Protein AF-A0A417YZY7-F1 (afdb_monomer_lite)

Sequence (65 aa):
MKIIVNNLLIVFFLIIYLLIFHFFIWNYLPINSSVGVLVGTLFALLISLVLAMITVNKIVNVLRS

Foldseek 3Di:
DVVVVVVVVVVVLVVVLCVCLCVPLVPPPDPPDPVSVVVSVVVSVVSVVVVVVVVVVVVVVVVVD

Secondary structure (DSSP, 8-state):
-HHHHHHHHHHHHHHHHHHHIIIIIIHHS-TT-HHHHHHHHHHHHHHHHHHHHHHHHHHHHHHH-

Structure (mmCIF, N/CA/C/O backbone):
data_AF-A0A417YZY7-F1
#
_entry.id   AF-A0A417YZY7-F1
#
loop_
_atom_site.group_PDB
_atom_site.id
_atom_site.type_symbol
_atom_site.label_atom_id
_atom_site.label_alt_id
_atom_site.label_comp_id
_atom_site.label_asym_id
_atom_site.label_entity_id
_atom_site.label_seq_id
_atom_site.pdbx_PDB_ins_code
_atom_site.Cartn_x
_atom_site.Cartn_y
_atom_site.Cartn_z
_atom_site.occupancy
_atom_site.B_iso_or_equiv
_atom_site.auth_seq_id
_atom_site.auth_comp_id
_atom_site.auth_asym_id
_atom_site.auth_atom_id
_atom_site.pdbx_PDB_model_num
ATOM 1 N N . MET A 1 1 ? -19.544 -2.107 13.840 1.00 54.78 1 MET A N 1
ATOM 2 C CA . MET A 1 1 ? -19.140 -0.863 13.138 1.00 54.78 1 MET A CA 1
ATOM 3 C C . MET A 1 1 ? -17.626 -0.735 12.936 1.00 54.78 1 MET A C 1
ATOM 5 O O . MET A 1 1 ? -17.220 -0.575 11.795 1.00 54.78 1 MET A O 1
ATOM 9 N N . LYS A 1 2 ? -16.782 -0.882 13.976 1.00 54.50 2 LYS A N 1
ATOM 10 C CA . LYS A 1 2 ? -15.303 -0.807 13.851 1.00 54.50 2 LYS A CA 1
ATOM 11 C C . LYS A 1 2 ? -14.706 -1.746 12.780 1.00 54.50 2 LYS A C 1
ATOM 13 O O . LYS A 1 2 ? -13.853 -1.320 12.016 1.00 54.50 2 LYS A O 1
ATOM 18 N N . ILE A 1 3 ? -15.205 -2.982 12.674 1.00 62.44 3 ILE A N 1
ATOM 19 C CA . ILE A 1 3 ? -14.732 -3.986 11.696 1.00 62.44 3 ILE A CA 1
ATOM 20 C C . ILE A 1 3 ? -15.016 -3.565 10.246 1.00 62.44 3 ILE A C 1
ATOM 22 O O . ILE A 1 3 ? -14.158 -3.699 9.383 1.00 62.44 3 ILE A O 1
ATOM 26 N N . ILE A 1 4 ? -16.200 -3.002 9.988 1.00 64.81 4 ILE A N 1
ATOM 27 C CA . ILE A 1 4 ? -16.610 -2.571 8.644 1.00 64.81 4 ILE A CA 1
ATOM 28 C C . ILE A 1 4 ? -15.718 -1.423 8.172 1.00 64.81 4 ILE A C 1
ATOM 30 O O . ILE A 1 4 ? -15.209 -1.462 7.060 1.00 64.81 4 ILE A O 1
ATOM 34 N N . VAL A 1 5 ? -15.468 -0.439 9.041 1.00 64.88 5 VAL A N 1
ATOM 35 C CA . VAL A 1 5 ? -14.595 0.703 8.729 1.00 64.88 5 VAL A CA 1
ATOM 36 C C . VAL A 1 5 ? -13.155 0.248 8.479 1.00 64.88 5 VAL A C 1
ATOM 38 O O . VAL A 1 5 ? -12.516 0.734 7.549 1.00 64.88 5 VAL A O 1
ATOM 41 N N . ASN A 1 6 ? -12.658 -0.713 9.264 1.00 57.12 6 ASN A N 1
ATOM 42 C CA . ASN A 1 6 ? -11.312 -1.252 9.085 1.00 57.12 6 ASN A CA 1
ATOM 43 C C . ASN A 1 6 ? -11.164 -1.992 7.747 1.00 57.12 6 ASN A C 1
ATOM 45 O O . ASN A 1 6 ? -10.215 -1.749 7.007 1.00 57.12 6 ASN A O 1
ATOM 49 N N . ASN A 1 7 ? -12.141 -2.829 7.393 1.00 63.72 7 ASN A N 1
ATOM 50 C CA . ASN A 1 7 ? -12.133 -3.539 6.115 1.00 63.72 7 ASN A CA 1
ATOM 51 C C . ASN A 1 7 ? -12.264 -2.580 4.927 1.00 63.72 7 ASN A C 1
ATOM 53 O O . ASN A 1 7 ? -11.607 -2.778 3.910 1.00 63.72 7 ASN A O 1
ATOM 57 N N . LEU A 1 8 ? -13.057 -1.515 5.060 1.00 68.44 8 LEU A N 1
ATOM 58 C CA . LEU A 1 8 ? -13.227 -0.518 4.004 1.00 68.44 8 LEU A CA 1
ATOM 59 C C . LEU A 1 8 ? -11.930 0.263 3.750 1.00 68.44 8 LEU A C 1
ATOM 61 O O . LEU A 1 8 ? -11.570 0.496 2.600 1.00 68.44 8 LEU A O 1
ATOM 65 N N . LEU A 1 9 ? -11.185 0.586 4.812 1.00 66.38 9 LEU A N 1
ATOM 66 C CA . LEU A 1 9 ? -9.850 1.179 4.711 1.00 66.38 9 LEU A CA 1
ATOM 67 C C . LEU A 1 9 ? -8.855 0.227 4.041 1.00 66.38 9 LEU A C 1
ATOM 69 O O . LEU A 1 9 ? -8.160 0.644 3.121 1.00 66.38 9 LEU A O 1
ATOM 73 N N . ILE A 1 10 ? -8.817 -1.047 4.446 1.00 70.00 10 ILE A N 1
ATOM 74 C CA . ILE A 1 10 ? -7.934 -2.054 3.835 1.00 70.00 10 ILE A CA 1
ATOM 75 C C . ILE A 1 10 ? -8.210 -2.183 2.332 1.00 70.00 10 ILE A C 1
ATOM 77 O O . ILE A 1 10 ? -7.276 -2.144 1.535 1.00 70.00 10 ILE A O 1
ATOM 81 N N . VAL A 1 11 ? -9.482 -2.285 1.936 1.00 72.50 11 VAL A N 1
ATOM 82 C CA . VAL A 1 11 ? -9.877 -2.394 0.522 1.00 72.50 11 VAL A CA 1
ATOM 83 C C . VAL A 1 11 ? -9.485 -1.140 -0.256 1.00 72.50 11 VAL A C 1
ATOM 85 O O . VAL A 1 11 ? -8.924 -1.245 -1.345 1.00 72.50 11 VAL A O 1
ATOM 88 N N . PHE A 1 12 ? -9.718 0.045 0.309 1.00 73.25 12 PHE A N 1
ATOM 89 C CA . PHE A 1 12 ? -9.339 1.305 -0.328 1.00 73.25 12 PHE A CA 1
ATOM 90 C C . PHE A 1 12 ? -7.821 1.405 -0.537 1.00 73.25 12 PHE A C 1
ATOM 92 O O . PHE A 1 12 ? -7.359 1.789 -1.612 1.00 73.25 12 PHE A O 1
ATOM 99 N N . PHE A 1 13 ? -7.034 0.977 0.451 1.00 68.25 13 PHE A N 1
ATOM 100 C CA . PHE A 1 13 ? -5.579 0.936 0.337 1.00 68.25 13 PHE A CA 1
ATOM 101 C C . PHE A 1 13 ? -5.083 -0.109 -0.660 1.00 68.25 13 PHE A C 1
ATOM 103 O O . PHE A 1 13 ? -4.142 0.170 -1.399 1.00 68.25 13 PHE A O 1
ATOM 110 N N . LEU A 1 14 ? -5.733 -1.270 -0.740 1.00 74.81 14 LEU A N 1
ATOM 111 C CA . LEU A 1 14 ? -5.411 -2.294 -1.733 1.00 74.81 14 LEU A CA 1
ATOM 112 C C . LEU A 1 14 ? -5.661 -1.791 -3.165 1.00 74.81 14 LEU A C 1
ATOM 114 O O . LEU A 1 14 ? -4.868 -2.055 -4.066 1.00 74.81 14 LEU A O 1
ATOM 118 N N . ILE A 1 15 ? -6.739 -1.030 -3.373 1.00 78.56 15 ILE A N 1
ATOM 119 C CA . ILE A 1 15 ? -7.069 -0.430 -4.672 1.00 78.56 15 ILE A CA 1
ATOM 120 C C . ILE A 1 15 ? -6.033 0.628 -5.059 1.00 78.56 15 ILE A C 1
ATOM 122 O O . ILE A 1 15 ? -5.536 0.606 -6.184 1.00 78.56 15 ILE A O 1
ATOM 126 N N . ILE A 1 16 ? -5.671 1.523 -4.135 1.00 75.50 16 ILE A N 1
ATOM 127 C CA . ILE A 1 16 ? -4.621 2.526 -4.373 1.00 75.50 16 ILE A CA 1
ATOM 128 C C . ILE A 1 16 ? -3.287 1.839 -4.679 1.00 75.50 16 ILE A C 1
ATOM 130 O O . ILE A 1 16 ? -2.585 2.247 -5.600 1.00 75.50 16 ILE A O 1
ATOM 134 N N . TYR A 1 17 ? -2.962 0.769 -3.953 1.00 69.44 17 TYR A N 1
ATOM 135 C CA . TYR A 1 17 ? -1.772 -0.036 -4.199 1.00 69.44 17 TYR A CA 1
ATOM 136 C C . TYR A 1 17 ? -1.763 -0.626 -5.613 1.00 69.44 17 TYR A C 1
ATOM 138 O O . TYR A 1 17 ? -0.792 -0.435 -6.342 1.00 69.44 17 TYR A O 1
ATOM 146 N N . LEU A 1 18 ? -2.850 -1.284 -6.030 1.00 73.44 18 LEU A N 1
ATOM 147 C CA . LEU A 1 18 ? -2.966 -1.857 -7.372 1.00 73.44 18 LEU A CA 1
ATOM 148 C C . LEU A 1 18 ? -2.900 -0.784 -8.460 1.00 73.44 18 LEU A C 1
ATOM 150 O O . LEU A 1 18 ? -2.228 -0.991 -9.466 1.00 73.44 18 LEU A O 1
ATOM 154 N N . LEU A 1 19 ? -3.540 0.370 -8.251 1.00 74.88 19 LEU A N 1
ATOM 155 C CA . LEU A 1 19 ? -3.495 1.490 -9.190 1.00 74.88 19 LEU A CA 1
ATOM 156 C C . LEU A 1 19 ? -2.083 2.048 -9.337 1.00 74.88 19 LEU A C 1
ATOM 158 O O . LEU A 1 19 ? -1.620 2.206 -10.461 1.00 74.88 19 LEU A O 1
ATOM 162 N N . ILE A 1 20 ? -1.380 2.310 -8.234 1.00 70.88 20 ILE A N 1
ATOM 163 C CA . ILE A 1 20 ? -0.004 2.820 -8.278 1.00 70.88 20 ILE A CA 1
ATOM 164 C C . ILE A 1 20 ? 0.916 1.779 -8.919 1.00 70.88 20 ILE A C 1
ATOM 166 O O . ILE A 1 20 ? 1.698 2.119 -9.804 1.00 70.88 20 ILE A O 1
ATOM 170 N N . PHE A 1 21 ? 0.799 0.508 -8.531 1.00 67.44 21 PHE A N 1
ATOM 171 C CA . PHE A 1 21 ? 1.636 -0.557 -9.077 1.00 67.44 21 PHE A CA 1
ATOM 172 C C . PHE A 1 21 ? 1.399 -0.738 -10.582 1.00 67.44 21 PHE A C 1
ATOM 174 O O . PHE A 1 21 ? 2.346 -0.812 -11.362 1.00 67.44 21 PHE A O 1
ATOM 181 N N . HIS A 1 22 ? 0.141 -0.746 -11.013 1.00 67.00 22 HIS A N 1
ATOM 182 C CA . HIS A 1 22 ? -0.204 -0.893 -12.420 1.00 67.00 22 HIS A CA 1
ATOM 183 C C . HIS A 1 22 ? 0.189 0.341 -13.247 1.00 67.00 22 HIS A C 1
ATOM 185 O O . HIS A 1 22 ? 0.847 0.201 -14.274 1.00 67.00 22 HIS A O 1
ATOM 191 N N . PHE A 1 23 ? -0.136 1.557 -12.799 1.00 67.25 23 PHE A N 1
ATOM 192 C CA . PHE A 1 23 ? 0.163 2.764 -13.573 1.00 67.25 23 PHE A CA 1
ATOM 193 C C . PHE A 1 23 ? 1.650 3.110 -13.611 1.00 67.25 23 PHE A C 1
ATOM 195 O O . PHE A 1 23 ? 2.119 3.535 -14.660 1.00 67.25 23 PHE A O 1
ATOM 202 N N . PHE A 1 24 ? 2.399 2.946 -12.517 1.00 62.88 24 PHE A N 1
ATOM 203 C CA . PHE A 1 24 ? 3.814 3.334 -12.487 1.00 62.88 24 PHE A CA 1
ATOM 204 C C . PHE A 1 24 ? 4.751 2.206 -12.910 1.00 62.88 24 PHE A C 1
ATOM 206 O O . PHE A 1 24 ? 5.646 2.432 -13.720 1.00 62.88 24 PHE A O 1
ATOM 213 N N . ILE A 1 25 ? 4.574 0.992 -12.385 1.00 60.69 25 ILE A N 1
ATOM 214 C CA . ILE A 1 25 ? 5.576 -0.069 -12.576 1.00 60.69 25 ILE A CA 1
ATOM 215 C C . ILE A 1 25 ? 5.397 -0.766 -13.921 1.00 60.69 25 ILE A C 1
ATOM 217 O O . ILE A 1 25 ? 6.387 -1.130 -14.541 1.00 60.69 25 ILE A O 1
ATOM 221 N N . TRP A 1 26 ? 4.166 -0.913 -14.412 1.00 59.91 26 TRP A N 1
ATOM 222 C CA . TRP A 1 26 ? 3.947 -1.596 -15.691 1.00 59.91 26 TRP A CA 1
ATOM 223 C C . TRP A 1 26 ? 4.084 -0.676 -16.906 1.00 59.91 26 TRP A C 1
ATOM 225 O O . TRP A 1 26 ? 4.565 -1.132 -17.938 1.00 59.91 26 TRP A O 1
ATOM 235 N N . ASN A 1 27 ? 3.697 0.602 -16.802 1.00 61.16 27 ASN A N 1
ATOM 236 C CA . ASN A 1 27 ? 3.748 1.516 -17.953 1.00 61.16 27 ASN A CA 1
ATOM 237 C C . ASN A 1 27 ? 5.067 2.285 -18.088 1.00 61.16 27 ASN A C 1
ATOM 239 O O . ASN A 1 27 ? 5.445 2.617 -19.208 1.00 61.16 27 ASN A O 1
ATOM 243 N N . TYR A 1 28 ? 5.762 2.597 -16.987 1.00 58.53 28 TYR A N 1
ATOM 244 C CA . TYR A 1 28 ? 6.938 3.481 -17.034 1.00 58.53 28 TYR A CA 1
ATOM 245 C C . TYR A 1 28 ? 8.274 2.774 -16.839 1.00 58.53 28 TYR A C 1
ATOM 247 O O . TYR A 1 28 ? 9.319 3.385 -17.062 1.00 58.53 28 TYR A O 1
ATOM 255 N N . LEU A 1 29 ? 8.272 1.500 -16.448 1.00 57.28 29 LEU A N 1
ATOM 256 C CA . LEU A 1 29 ? 9.499 0.733 -16.299 1.00 57.28 29 LEU A CA 1
ATOM 257 C C . LEU A 1 29 ? 9.602 -0.291 -17.426 1.00 57.28 29 LEU A C 1
ATOM 259 O O . LEU A 1 29 ? 8.694 -1.104 -17.594 1.00 57.28 29 LEU A O 1
ATOM 263 N N . PRO A 1 30 ? 10.699 -0.284 -18.208 1.00 60.62 30 PRO A N 1
ATOM 264 C CA . PRO A 1 30 ? 10.916 -1.322 -19.197 1.00 60.62 30 PRO A CA 1
ATOM 265 C C . PRO A 1 30 ? 10.940 -2.659 -18.455 1.00 60.62 30 PRO A C 1
ATOM 267 O O . PRO A 1 30 ? 11.793 -2.876 -17.591 1.00 60.62 30 PRO A O 1
ATOM 270 N N . ILE A 1 31 ? 9.984 -3.527 -18.799 1.00 56.25 31 ILE A N 1
ATOM 271 C CA . ILE A 1 31 ? 9.644 -4.809 -18.150 1.00 56.25 31 ILE A CA 1
ATOM 272 C C . ILE A 1 31 ? 10.861 -5.753 -18.010 1.00 56.25 31 ILE A C 1
ATOM 274 O O . ILE A 1 31 ? 10.847 -6.676 -17.204 1.00 56.25 31 ILE A O 1
ATOM 278 N N . ASN A 1 32 ? 11.960 -5.461 -18.715 1.00 59.50 32 ASN A N 1
ATOM 279 C CA . ASN A 1 32 ? 13.209 -6.221 -18.689 1.00 59.50 32 ASN A CA 1
ATOM 280 C C . ASN A 1 32 ? 14.340 -5.609 -17.840 1.00 59.50 32 ASN A C 1
ATOM 282 O O . ASN A 1 32 ? 15.415 -6.202 -17.768 1.00 59.50 32 ASN A O 1
ATOM 286 N N . SER A 1 33 ? 14.156 -4.445 -17.204 1.00 65.12 33 SER A N 1
ATOM 287 C CA . SER A 1 33 ? 15.192 -3.878 -16.331 1.00 65.12 33 SER A CA 1
ATOM 288 C C . SER A 1 33 ? 14.984 -4.318 -14.880 1.00 65.12 33 SER A C 1
ATOM 290 O O . SER A 1 33 ? 14.002 -3.968 -14.225 1.00 65.12 33 SER A O 1
ATOM 292 N N . SER A 1 34 ? 15.951 -5.063 -14.348 1.00 70.94 34 SER A N 1
ATOM 293 C CA . SER A 1 34 ? 16.035 -5.450 -12.932 1.00 70.94 34 SER A CA 1
ATOM 294 C C . SER A 1 34 ? 15.967 -4.242 -11.985 1.00 70.94 34 SER A C 1
ATOM 296 O O . SER A 1 34 ? 15.453 -4.348 -10.874 1.00 70.94 34 SER A O 1
ATOM 298 N N . VAL A 1 35 ? 16.406 -3.070 -12.453 1.00 74.81 35 VAL A N 1
ATOM 299 C CA . VAL A 1 35 ? 16.335 -1.791 -11.732 1.00 74.81 35 VAL A CA 1
ATOM 300 C C . VAL A 1 35 ? 14.890 -1.326 -11.531 1.00 74.81 35 VAL A C 1
ATOM 302 O O . VAL A 1 35 ? 14.546 -0.853 -10.450 1.00 74.81 35 VAL A O 1
ATOM 305 N N . GLY A 1 36 ? 14.018 -1.497 -12.527 1.00 70.25 36 GLY A N 1
ATOM 306 C CA . GLY A 1 36 ? 12.619 -1.091 -12.419 1.00 70.25 36 GLY A CA 1
ATOM 307 C C . GLY 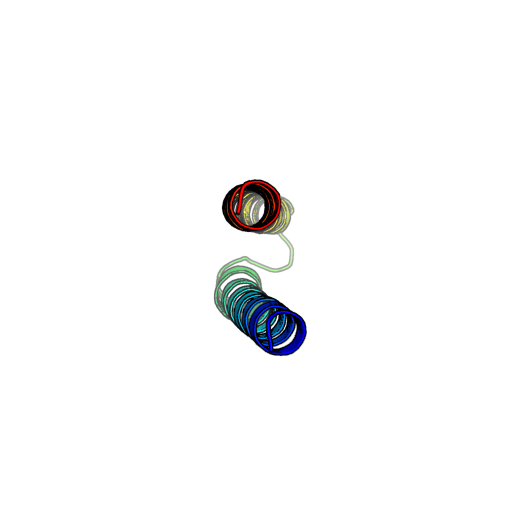A 1 36 ? 11.834 -1.886 -11.395 1.00 70.25 36 GLY A C 1
ATOM 308 O O . GLY A 1 36 ? 11.140 -1.321 -10.549 1.00 70.25 36 GLY A O 1
ATOM 309 N N . VAL A 1 37 ? 12.013 -3.203 -11.419 1.00 72.81 37 VAL A N 1
ATOM 310 C CA . VAL A 1 37 ? 11.400 -4.095 -10.433 1.00 72.81 37 VAL A CA 1
ATOM 311 C C . VAL A 1 37 ? 11.865 -3.730 -9.023 1.00 72.81 37 VAL A C 1
ATOM 313 O O . VAL A 1 37 ? 11.028 -3.646 -8.126 1.00 72.81 37 VAL A O 1
ATOM 316 N N . LEU A 1 38 ? 13.160 -3.439 -8.841 1.00 75.75 38 LEU A N 1
ATOM 317 C CA . LEU A 1 38 ? 13.742 -3.032 -7.557 1.00 75.75 38 LEU A CA 1
ATOM 318 C C . LEU A 1 38 ? 13.152 -1.711 -7.033 1.00 75.75 38 LEU A C 1
ATOM 320 O O . LEU A 1 38 ? 12.746 -1.627 -5.876 1.00 75.75 38 LEU A O 1
ATOM 324 N N . VAL A 1 39 ? 13.065 -0.682 -7.881 1.00 77.06 39 VAL A N 1
ATOM 325 C CA . VAL A 1 39 ? 12.491 0.621 -7.502 1.00 77.06 39 VAL A CA 1
ATOM 326 C C . VAL A 1 39 ? 11.000 0.488 -7.193 1.00 77.06 39 VAL A C 1
ATOM 328 O O . VAL A 1 39 ? 10.534 1.023 -6.188 1.00 77.06 39 VAL A O 1
ATOM 331 N N . GLY A 1 40 ? 10.262 -0.276 -8.000 1.00 74.44 40 GLY A N 1
ATOM 332 C CA . GLY A 1 40 ? 8.846 -0.553 -7.769 1.00 74.44 40 GLY A CA 1
ATOM 333 C C . GLY A 1 40 ? 8.587 -1.289 -6.452 1.00 74.44 40 GLY A C 1
ATOM 334 O O . GLY A 1 40 ? 7.681 -0.922 -5.702 1.00 74.44 40 GLY A O 1
ATOM 335 N N . THR A 1 41 ? 9.418 -2.282 -6.122 1.00 76.69 41 THR A N 1
ATOM 336 C CA . THR A 1 41 ? 9.329 -2.992 -4.834 1.00 76.69 41 THR A CA 1
ATOM 337 C C . THR A 1 41 ? 9.723 -2.115 -3.651 1.00 76.69 41 THR A C 1
ATOM 339 O O . THR A 1 41 ? 9.043 -2.164 -2.627 1.00 76.69 41 THR A O 1
ATOM 342 N N . LEU A 1 42 ? 10.749 -1.269 -3.781 1.00 76.88 42 LEU A N 1
ATOM 343 C CA . LEU A 1 42 ? 11.122 -0.283 -2.758 1.00 76.88 42 LEU A CA 1
ATOM 344 C C . LEU A 1 42 ? 9.982 0.700 -2.473 1.00 76.88 42 LEU A C 1
ATOM 346 O O . LEU A 1 42 ? 9.658 0.959 -1.313 1.00 76.88 42 LEU A O 1
ATOM 350 N N . PHE A 1 43 ? 9.332 1.203 -3.522 1.00 76.00 43 PHE A N 1
ATOM 351 C CA . PHE A 1 43 ? 8.189 2.104 -3.383 1.00 76.00 43 PHE A CA 1
ATOM 352 C C . PHE A 1 43 ? 6.999 1.416 -2.706 1.00 76.00 43 PHE A C 1
ATOM 354 O O .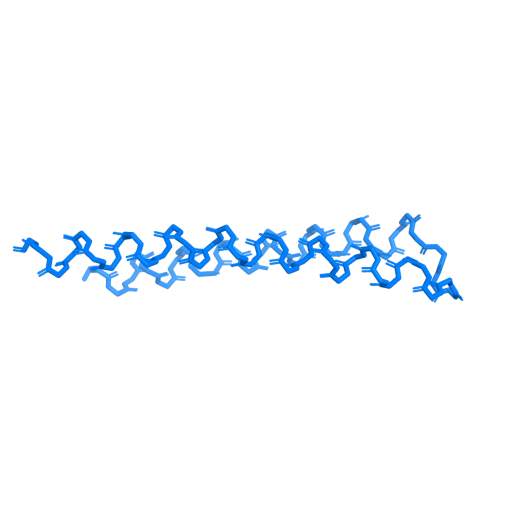 PHE A 1 43 ? 6.392 1.974 -1.789 1.00 76.00 43 PHE A O 1
ATOM 361 N N . ALA A 1 44 ? 6.702 0.178 -3.106 1.00 75.38 44 ALA A N 1
ATOM 362 C CA . ALA A 1 44 ? 5.677 -0.645 -2.473 1.00 75.38 44 ALA A CA 1
ATOM 363 C C . ALA A 1 44 ? 5.964 -0.885 -0.979 1.00 75.38 44 ALA A C 1
ATOM 365 O O . ALA A 1 44 ? 5.051 -0.784 -0.155 1.00 75.38 44 ALA A O 1
ATOM 366 N N . LEU A 1 45 ? 7.222 -1.154 -0.620 1.00 77.25 45 LEU A N 1
ATOM 367 C CA . LEU A 1 45 ? 7.667 -1.324 0.765 1.00 77.25 45 LEU A CA 1
ATOM 368 C C . LEU A 1 45 ? 7.464 -0.051 1.590 1.00 77.25 45 LEU A C 1
ATOM 370 O O . LEU A 1 45 ? 6.905 -0.122 2.683 1.00 77.25 45 LEU A O 1
ATOM 374 N N . LEU A 1 46 ? 7.859 1.109 1.060 1.00 74.12 46 LEU A N 1
ATOM 375 C CA . LEU A 1 46 ? 7.689 2.396 1.740 1.00 74.12 46 LEU A CA 1
ATOM 376 C C . LEU A 1 46 ? 6.214 2.719 1.991 1.00 74.12 46 LEU A C 1
ATOM 378 O O . LEU A 1 46 ? 5.844 3.077 3.110 1.00 74.12 46 LEU A O 1
ATOM 382 N N . ILE A 1 47 ? 5.359 2.537 0.981 1.00 80.06 47 ILE A N 1
ATOM 383 C CA . ILE A 1 47 ? 3.913 2.758 1.117 1.00 80.06 47 ILE A CA 1
ATOM 384 C C . ILE A 1 47 ? 3.323 1.802 2.160 1.00 80.06 47 ILE A C 1
ATOM 386 O O . ILE A 1 47 ? 2.573 2.236 3.037 1.00 80.06 47 ILE A O 1
ATOM 390 N N . SER A 1 48 ? 3.709 0.525 2.119 1.00 77.12 48 SER A N 1
ATOM 391 C CA . SER A 1 48 ? 3.256 -0.490 3.079 1.00 77.12 48 SER A CA 1
ATOM 392 C C . SER A 1 48 ? 3.705 -0.180 4.511 1.00 77.12 48 SER A C 1
ATOM 394 O O . SER A 1 48 ? 2.932 -0.370 5.449 1.00 77.12 48 SER A O 1
ATOM 396 N N . LEU A 1 49 ? 4.919 0.348 4.697 1.00 75.81 49 LEU A N 1
ATOM 397 C CA . LEU A 1 49 ? 5.448 0.756 6.001 1.00 75.81 49 LEU A CA 1
ATOM 398 C C . LEU A 1 49 ? 4.653 1.928 6.591 1.00 75.81 49 LEU A C 1
ATOM 400 O O . LEU A 1 49 ? 4.247 1.883 7.753 1.00 75.81 49 LEU A O 1
ATOM 404 N N . VAL A 1 50 ? 4.397 2.968 5.791 1.00 77.50 50 VAL A N 1
ATOM 405 C CA . VAL A 1 50 ? 3.593 4.130 6.213 1.00 77.50 50 VAL A CA 1
ATOM 406 C C . VAL A 1 50 ? 2.190 3.685 6.622 1.00 77.50 50 VAL A C 1
ATOM 408 O O . VAL A 1 50 ? 1.682 4.073 7.675 1.00 77.50 50 VAL A O 1
ATOM 411 N N . LEU A 1 51 ? 1.597 2.800 5.826 1.00 77.12 51 LEU A N 1
ATOM 412 C CA . LEU A 1 51 ? 0.313 2.175 6.109 1.00 77.12 51 LEU A CA 1
ATOM 413 C C . LEU A 1 51 ? 0.297 1.388 7.415 1.00 77.12 51 LEU A C 1
ATOM 415 O O . LEU A 1 51 ? -0.622 1.548 8.226 1.00 77.12 51 LEU A O 1
ATOM 419 N N . ALA A 1 52 ? 1.318 0.566 7.637 1.00 77.44 52 ALA A N 1
ATOM 420 C CA . ALA A 1 52 ? 1.469 -0.198 8.862 1.00 77.44 52 ALA A CA 1
ATOM 421 C C . ALA A 1 52 ? 1.572 0.732 10.080 1.00 77.44 52 ALA A C 1
ATOM 423 O O . ALA A 1 52 ? 0.864 0.515 11.059 1.00 77.44 52 ALA A O 1
ATOM 424 N N . MET A 1 53 ? 2.353 1.817 10.005 1.00 75.38 53 MET A N 1
ATOM 425 C CA . MET A 1 53 ? 2.466 2.797 11.096 1.00 75.38 53 MET A CA 1
ATOM 426 C C . MET A 1 53 ? 1.130 3.475 11.420 1.00 75.38 53 MET A C 1
ATOM 428 O O . MET A 1 53 ? 0.752 3.574 12.590 1.00 75.38 53 MET A O 1
ATOM 432 N N . ILE A 1 54 ? 0.380 3.905 10.401 1.00 81.38 54 ILE A N 1
ATOM 433 C CA . ILE A 1 54 ? -0.951 4.506 10.592 1.00 81.38 54 ILE A CA 1
ATOM 434 C C . ILE A 1 54 ? -1.902 3.497 11.242 1.00 81.38 54 ILE A C 1
ATOM 436 O O . ILE A 1 54 ? -2.638 3.840 12.171 1.00 81.38 54 ILE A O 1
ATOM 440 N N . THR A 1 55 ? -1.868 2.250 10.774 1.00 81.38 55 THR A N 1
ATOM 441 C CA . TH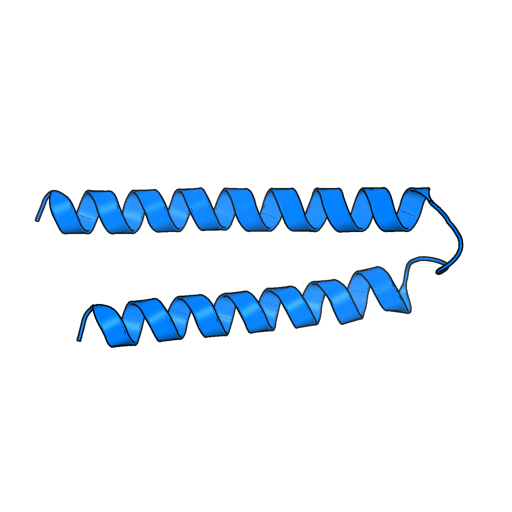R A 1 55 ? -2.715 1.167 11.281 1.00 81.38 55 THR A CA 1
ATOM 442 C C . THR A 1 55 ? -2.384 0.849 12.736 1.00 81.38 55 THR A C 1
ATOM 444 O O . THR A 1 55 ? -3.289 0.801 13.567 1.00 81.38 55 THR A O 1
ATOM 447 N N . VAL A 1 56 ? -1.100 0.723 13.079 1.00 75.38 56 VAL A N 1
ATOM 448 C CA . VAL A 1 56 ? -0.637 0.511 14.457 1.00 75.38 56 VAL A CA 1
ATOM 449 C C . VAL A 1 56 ? -1.081 1.662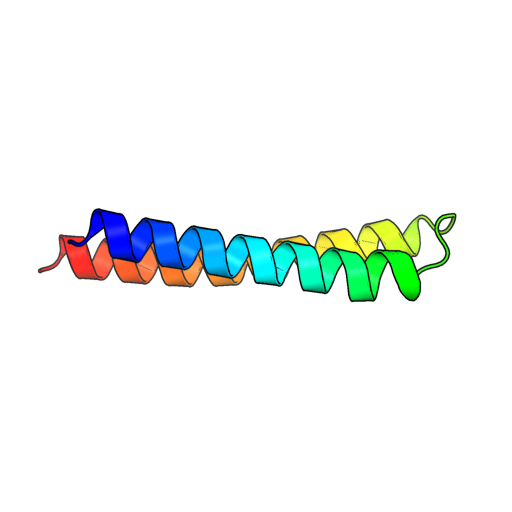 15.355 1.00 75.38 56 VAL A C 1
ATOM 451 O O . VAL A 1 56 ? -1.678 1.410 16.397 1.00 75.38 56 VAL A O 1
ATOM 454 N N . ASN A 1 57 ? -0.903 2.917 14.934 1.00 74.88 57 ASN A N 1
ATOM 455 C CA . ASN A 1 57 ? -1.351 4.075 15.714 1.00 74.88 57 ASN A CA 1
ATOM 456 C C . ASN A 1 57 ? -2.870 4.080 15.930 1.00 74.88 57 ASN A C 1
ATOM 458 O O . ASN A 1 57 ? -3.343 4.352 17.035 1.00 74.88 57 ASN A O 1
ATOM 462 N N . LYS A 1 58 ? -3.652 3.741 14.899 1.00 78.88 58 LYS A N 1
ATOM 463 C CA . LYS A 1 58 ? -5.111 3.595 15.007 1.00 78.88 58 LYS A CA 1
ATOM 464 C C . LYS A 1 58 ? -5.499 2.477 15.976 1.00 78.88 58 LYS A C 1
ATOM 466 O O . LYS A 1 58 ? -6.3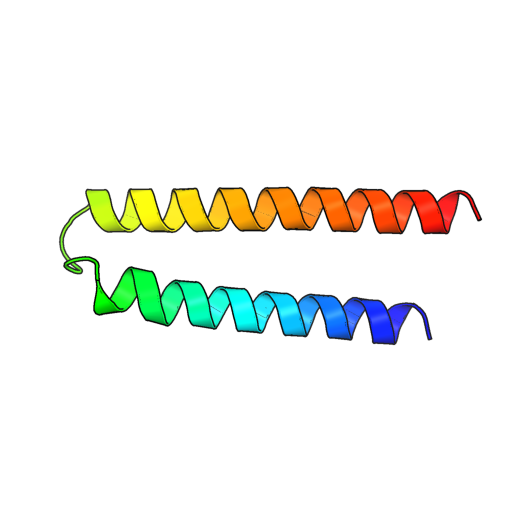89 2.693 16.793 1.00 78.88 58 LYS A O 1
ATOM 471 N N . ILE A 1 59 ?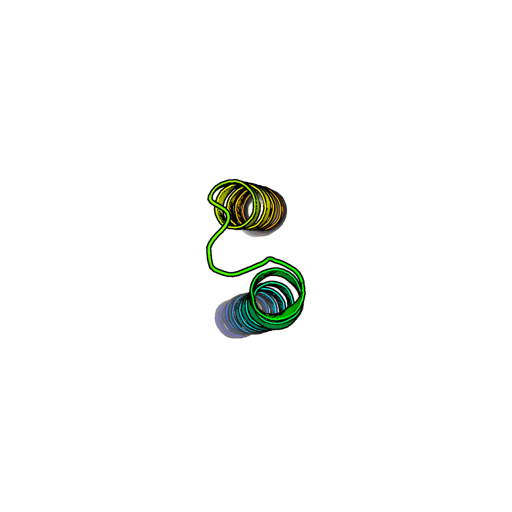 -4.841 1.320 15.915 1.00 76.62 59 ILE A N 1
ATOM 472 C CA . ILE A 1 59 ? -5.096 0.184 16.814 1.00 76.62 59 ILE A CA 1
ATOM 473 C C . ILE A 1 59 ? -4.741 0.549 18.257 1.00 76.62 59 ILE A C 1
ATOM 475 O O . ILE A 1 59 ? -5.556 0.336 19.150 1.00 76.62 59 ILE A O 1
ATOM 479 N N . VAL A 1 60 ? -3.573 1.151 18.489 1.00 76.69 60 VAL A N 1
ATOM 480 C CA . VAL A 1 60 ? -3.138 1.602 19.820 1.00 76.69 60 VAL A CA 1
ATOM 481 C C . VAL A 1 60 ? -4.117 2.623 20.397 1.00 76.69 60 VAL A C 1
ATOM 483 O O . VAL A 1 60 ? -4.507 2.501 21.555 1.00 76.69 60 VAL A O 1
ATOM 486 N N . ASN A 1 61 ? -4.576 3.587 19.594 1.00 80.88 61 ASN A N 1
ATOM 487 C CA . ASN A 1 61 ? -5.594 4.545 20.030 1.00 80.88 61 ASN A CA 1
ATOM 488 C C . ASN A 1 61 ? -6.925 3.865 20.369 1.00 80.88 61 ASN A C 1
ATOM 490 O O . ASN A 1 61 ? -7.580 4.260 21.326 1.00 80.88 61 ASN A O 1
ATOM 494 N N . VAL A 1 62 ? -7.316 2.833 19.617 1.00 79.94 62 VAL A N 1
ATOM 495 C CA . VAL A 1 62 ? -8.524 2.050 19.908 1.00 79.94 62 VAL A CA 1
ATOM 496 C C . VAL A 1 62 ? -8.375 1.197 21.169 1.00 79.94 62 VAL A C 1
ATOM 498 O O . VAL A 1 62 ? -9.379 0.977 21.827 1.00 79.94 62 VAL A O 1
ATOM 501 N N . LEU A 1 63 ? -7.175 0.711 21.495 1.00 72.19 63 LEU A N 1
ATOM 502 C CA . LEU A 1 63 ? -6.912 -0.079 22.707 1.00 72.19 63 LEU A CA 1
ATOM 503 C C . LEU A 1 63 ? -6.766 0.783 23.969 1.00 72.19 63 LEU A C 1
ATOM 505 O O . LEU A 1 63 ? -6.983 0.288 25.069 1.00 72.19 63 LEU A O 1
ATOM 509 N N . ARG A 1 64 ? -6.365 2.052 23.821 1.00 68.06 64 ARG A N 1
ATOM 510 C CA . ARG A 1 64 ? -6.278 3.021 24.927 1.00 68.06 64 ARG A CA 1
ATOM 511 C C . ARG A 1 64 ? -7.619 3.679 25.286 1.00 68.06 64 ARG A C 1
ATOM 513 O O . ARG A 1 64 ? -7.686 4.298 26.342 1.00 68.06 64 ARG A O 1
ATOM 520 N N . SER A 1 65 ? -8.632 3.605 24.417 1.00 51.06 65 SER A N 1
ATOM 521 C CA . SER A 1 65 ? -10.011 4.078 24.661 1.00 51.06 65 SER A CA 1
ATOM 522 C C . SER A 1 65 ? -10.934 2.930 25.028 1.00 51.06 65 SER A C 1
ATOM 524 O O . SER A 1 65 ? -11.797 3.155 25.898 1.00 51.06 65 SER A O 1
#

Organism: NCBI:txid1578198

pLDDT: mean 70.34, std 7.67, range [51.06, 81.38]

Radius of gyration: 15.26 Å; chains: 1; bounding box: 36×11×44 Å